Protein AF-A0A938CPC5-F1 (afdb_monomer_lite)

Structure (mmCIF, N/CA/C/O backbone):
data_AF-A0A938CPC5-F1
#
_entry.id   AF-A0A938CPC5-F1
#
loop_
_atom_site.group_PDB
_atom_site.id
_atom_site.type_symbol
_atom_site.label_atom_id
_atom_site.label_alt_id
_atom_site.label_comp_id
_atom_site.label_asym_id
_atom_site.label_entity_id
_atom_site.label_seq_id
_atom_site.pdbx_PDB_ins_code
_atom_site.Cartn_x
_atom_site.Cartn_y
_atom_site.Cartn_z
_atom_site.occupancy
_atom_site.B_iso_or_equiv
_atom_site.auth_seq_id
_atom_site.auth_comp_id
_atom_site.auth_asym_id
_atom_site.auth_atom_id
_atom_site.pdbx_PDB_model_num
ATOM 1 N N . MET A 1 1 ? 22.113 -15.191 -14.333 1.00 56.00 1 MET A N 1
ATOM 2 C CA . MET A 1 1 ? 20.637 -15.284 -14.282 1.00 56.00 1 MET A CA 1
ATOM 3 C C . MET A 1 1 ? 20.129 -14.249 -13.277 1.00 56.00 1 MET A C 1
ATOM 5 O O . MET A 1 1 ? 19.693 -14.600 -12.192 1.00 56.00 1 MET A O 1
ATOM 9 N N . GLY A 1 2 ? 20.335 -12.961 -13.579 1.00 60.38 2 GLY A N 1
ATOM 10 C CA . GLY A 1 2 ? 20.021 -11.845 -12.683 1.00 60.38 2 GLY A CA 1
ATOM 11 C C . GLY A 1 2 ? 18.550 -11.497 -12.808 1.00 60.38 2 GLY A C 1
ATOM 12 O O . GLY A 1 2 ? 18.168 -10.744 -13.699 1.00 60.38 2 GLY A O 1
ATOM 13 N N . SER A 1 3 ? 17.742 -12.124 -11.964 1.00 57.47 3 SER A N 1
ATOM 14 C CA . SER A 1 3 ? 16.308 -11.906 -11.837 1.00 57.47 3 SER A CA 1
ATOM 15 C C . SER A 1 3 ? 16.027 -10.407 -11.739 1.00 57.47 3 SER A C 1
ATOM 17 O O . SER A 1 3 ? 16.437 -9.768 -10.776 1.00 57.47 3 SER A O 1
ATOM 19 N N . PHE A 1 4 ? 15.401 -9.869 -12.786 1.00 64.50 4 PHE A N 1
ATOM 20 C CA . PHE A 1 4 ? 14.692 -8.591 -12.864 1.00 64.50 4 PHE A CA 1
ATOM 21 C C . PHE A 1 4 ? 15.107 -7.554 -11.811 1.00 64.50 4 PHE A C 1
ATOM 23 O O . PHE A 1 4 ? 14.509 -7.447 -10.741 1.00 64.50 4 PHE A O 1
ATOM 30 N N . SER A 1 5 ? 16.153 -6.799 -12.164 1.00 83.44 5 SER A N 1
ATOM 31 C CA . SER A 1 5 ? 16.689 -5.649 -11.430 1.00 83.44 5 SER A CA 1
ATOM 32 C C . SER A 1 5 ? 15.579 -4.786 -10.817 1.00 83.44 5 SER A C 1
ATOM 34 O O . SER A 1 5 ? 14.518 -4.635 -11.416 1.00 83.44 5 SER A O 1
ATOM 36 N N . ILE A 1 6 ? 15.826 -4.166 -9.660 1.00 85.12 6 ILE A N 1
ATOM 37 C CA . ILE A 1 6 ? 14.887 -3.261 -8.954 1.00 85.12 6 ILE A CA 1
ATOM 38 C C . ILE A 1 6 ? 14.266 -2.209 -9.896 1.00 85.12 6 ILE A C 1
ATOM 40 O O . ILE A 1 6 ? 13.110 -1.820 -9.747 1.00 85.12 6 ILE A O 1
ATOM 44 N N . TRP A 1 7 ? 15.006 -1.826 -10.936 1.00 89.44 7 TRP A N 1
ATOM 45 C CA . TRP A 1 7 ? 14.551 -0.955 -12.018 1.00 89.44 7 TRP A CA 1
ATOM 46 C C . TRP A 1 7 ? 13.357 -1.491 -12.830 1.00 89.44 7 TRP A C 1
ATOM 48 O O . TRP A 1 7 ? 12.501 -0.720 -13.257 1.00 89.44 7 TRP A O 1
ATOM 58 N N . HIS A 1 8 ? 13.266 -2.807 -13.027 1.00 87.50 8 HIS A N 1
ATOM 59 C CA . HIS A 1 8 ? 12.138 -3.455 -13.692 1.00 87.50 8 HIS A CA 1
ATOM 60 C C . HIS A 1 8 ? 10.863 -3.336 -12.854 1.00 87.50 8 HIS A C 1
ATOM 62 O O . HIS A 1 8 ? 9.821 -2.947 -13.371 1.00 87.50 8 HIS A O 1
ATOM 68 N N . TRP A 1 9 ? 10.957 -3.590 -11.546 1.00 90.50 9 TRP A N 1
ATOM 69 C CA . TRP A 1 9 ? 9.819 -3.465 -10.633 1.00 90.50 9 TRP A CA 1
ATOM 70 C C . TRP A 1 9 ? 9.284 -2.032 -10.558 1.00 90.50 9 TRP A C 1
ATOM 72 O O . TRP A 1 9 ? 8.069 -1.845 -10.539 1.00 90.50 9 TRP A O 1
ATOM 82 N N . ALA A 1 10 ? 10.157 -1.020 -10.604 1.00 90.75 10 ALA A N 1
ATOM 83 C CA . ALA A 1 10 ? 9.731 0.378 -10.687 1.00 90.75 10 ALA A CA 1
ATOM 84 C C . ALA A 1 10 ? 8.902 0.655 -11.957 1.00 90.75 10 ALA A C 1
ATOM 86 O O . ALA A 1 10 ? 7.818 1.230 -11.868 1.00 90.75 10 ALA A O 1
ATOM 87 N N . LEU A 1 11 ? 9.362 0.189 -13.126 1.00 92.56 11 LEU A N 1
ATOM 88 C CA . LEU A 1 11 ? 8.630 0.317 -14.394 1.00 92.56 11 LEU A CA 1
ATOM 89 C C . LEU A 1 11 ? 7.284 -0.420 -14.372 1.00 92.56 11 LEU A C 1
ATOM 91 O O . LEU A 1 11 ? 6.279 0.127 -14.823 1.00 92.56 11 LEU A O 1
ATOM 95 N N . VAL A 1 12 ? 7.244 -1.630 -13.811 1.00 92.44 12 VAL A N 1
ATOM 96 C CA . VAL A 1 12 ? 6.005 -2.413 -13.685 1.00 92.44 12 VAL A CA 1
ATOM 97 C C . VAL A 1 12 ? 4.993 -1.690 -12.797 1.00 92.44 12 VAL A C 1
ATOM 99 O O . VAL A 1 12 ? 3.835 -1.557 -13.188 1.00 92.44 12 VAL A O 1
ATOM 102 N N . ILE A 1 13 ? 5.416 -1.157 -11.645 1.00 91.94 13 ILE A N 1
ATOM 103 C CA . ILE A 1 13 ? 4.523 -0.400 -10.757 1.00 91.94 13 ILE A CA 1
ATOM 104 C C . ILE A 1 13 ? 3.974 0.842 -11.459 1.00 91.94 13 ILE A C 1
ATOM 106 O O . ILE A 1 13 ? 2.778 1.108 -11.360 1.00 91.94 13 ILE A O 1
ATOM 110 N N . VAL A 1 14 ? 4.801 1.571 -12.213 1.00 93.06 14 VAL A N 1
ATOM 111 C CA . VAL A 1 14 ? 4.340 2.738 -12.980 1.00 93.06 14 VAL A CA 1
ATOM 112 C C . VAL A 1 14 ? 3.242 2.344 -13.970 1.00 93.06 14 VAL A C 1
ATOM 114 O O . VAL A 1 14 ? 2.195 2.989 -14.006 1.00 93.06 14 VAL A O 1
ATOM 117 N N . VAL A 1 15 ? 3.429 1.261 -14.728 1.00 94.19 15 VAL A N 1
ATOM 118 C CA . VAL A 1 15 ? 2.421 0.782 -15.689 1.00 94.19 15 VAL A CA 1
ATOM 119 C C . VAL A 1 15 ? 1.136 0.345 -14.984 1.00 94.19 15 VAL A C 1
ATOM 121 O O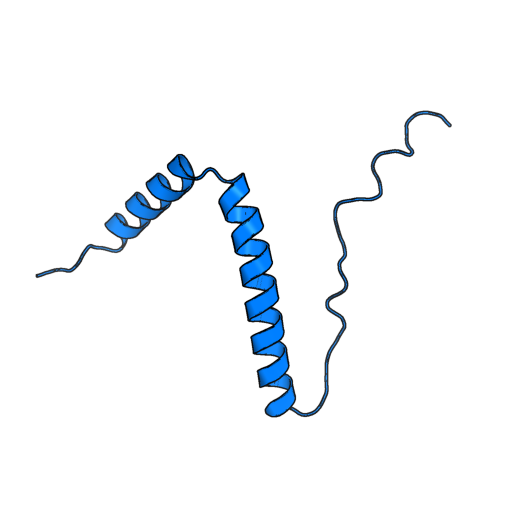 . VAL A 1 15 ? 0.046 0.709 -15.421 1.00 94.19 15 VAL A O 1
ATOM 124 N N . VAL A 1 16 ? 1.235 -0.375 -13.865 1.00 92.06 16 VAL A N 1
ATOM 125 C CA . VAL A 1 16 ? 0.067 -0.795 -13.073 1.00 92.06 16 VAL A CA 1
ATOM 126 C C . VAL A 1 16 ? -0.705 0.419 -12.549 1.00 92.06 16 VAL A C 1
ATOM 128 O O . VAL A 1 16 ? -1.928 0.469 -12.669 1.00 92.06 16 VAL A O 1
ATOM 131 N N . VAL A 1 17 ? -0.015 1.437 -12.031 1.00 90.25 17 VAL A N 1
ATOM 132 C CA . VAL A 1 17 ? -0.658 2.666 -11.542 1.00 90.25 17 VAL A CA 1
ATOM 133 C C . VAL A 1 17 ? -1.342 3.438 -12.672 1.00 90.25 17 VAL A C 1
ATOM 135 O O . VAL A 1 17 ? -2.415 3.999 -12.453 1.00 90.25 17 VAL A O 1
ATOM 138 N N . LEU A 1 18 ? -0.771 3.443 -13.879 1.00 91.75 18 LEU A N 1
ATOM 139 C 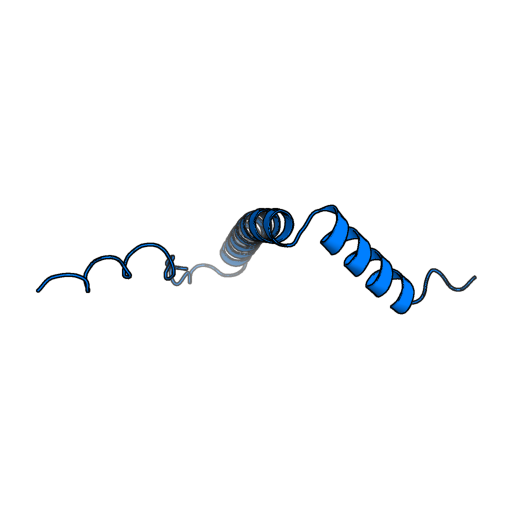CA . LEU A 1 18 ? -1.384 4.077 -15.049 1.00 91.75 18 LEU A CA 1
ATOM 140 C C . LEU A 1 18 ? -2.617 3.316 -15.562 1.00 91.75 18 LEU A C 1
ATOM 142 O O . LEU A 1 18 ? -3.601 3.955 -15.919 1.00 91.75 18 LEU A O 1
ATOM 146 N N . LEU A 1 19 ? -2.594 1.978 -15.565 1.00 91.88 19 LEU A N 1
ATOM 147 C CA . LEU A 1 19 ? -3.718 1.152 -16.030 1.00 91.88 19 LEU A CA 1
ATOM 148 C C . LEU A 1 19 ? -4.905 1.163 -15.064 1.00 91.88 19 LEU A C 1
ATOM 150 O O . LEU A 1 19 ? -6.052 1.264 -15.489 1.00 91.88 19 LEU A O 1
ATOM 154 N N . PHE A 1 20 ? -4.637 1.051 -13.763 1.00 87.88 20 PHE A N 1
ATOM 155 C CA . PHE A 1 20 ? -5.686 1.011 -12.742 1.00 87.88 20 PHE A CA 1
ATOM 156 C C . PHE A 1 20 ? -6.094 2.407 -12.252 1.00 87.88 20 PHE A C 1
ATOM 158 O O . PHE A 1 20 ? -7.189 2.582 -11.714 1.00 87.88 20 PHE A O 1
ATOM 165 N N . GLY A 1 21 ? -5.236 3.410 -12.459 1.00 85.19 21 GLY A N 1
ATOM 166 C CA . GLY A 1 21 ? -5.440 4.782 -12.017 1.00 85.19 21 GLY A CA 1
ATOM 167 C C . GLY A 1 21 ? -5.273 4.963 -10.502 1.00 85.19 21 GLY A C 1
ATOM 168 O O . GLY A 1 21 ? -5.630 4.115 -9.685 1.00 85.19 21 GLY A O 1
ATOM 169 N N . ARG A 1 22 ? -4.781 6.137 -10.094 1.00 80.75 22 ARG A N 1
ATOM 170 C CA . ARG A 1 22 ? -4.504 6.471 -8.680 1.00 80.75 22 ARG A CA 1
ATOM 171 C C . ARG A 1 22 ? -5.704 6.340 -7.728 1.00 80.75 22 ARG A C 1
ATOM 173 O O . ARG A 1 22 ? -5.502 6.071 -6.550 1.00 80.75 22 ARG A O 1
ATOM 180 N N . GLY A 1 23 ? -6.934 6.514 -8.221 1.00 82.31 23 GLY A N 1
ATOM 181 C CA . GLY A 1 23 ? -8.145 6.460 -7.391 1.00 82.31 23 GLY A CA 1
ATOM 182 C C . GLY A 1 23 ? -8.416 5.062 -6.834 1.00 82.31 23 GLY A C 1
ATOM 183 O O . GLY A 1 23 ? -8.522 4.886 -5.627 1.00 82.31 23 GLY A O 1
ATOM 184 N N . LYS A 1 24 ? -8.421 4.044 -7.703 1.00 84.50 24 LYS A N 1
ATOM 185 C CA . LYS A 1 24 ? -8.710 2.654 -7.312 1.00 84.50 24 LYS A CA 1
ATOM 186 C C . LYS A 1 24 ? -7.644 2.083 -6.379 1.00 84.50 24 LYS A C 1
ATOM 188 O O . LYS A 1 24 ? -7.971 1.388 -5.425 1.00 84.50 24 LYS A O 1
ATOM 193 N N . ILE A 1 25 ? -6.377 2.400 -6.637 1.00 87.50 25 ILE A N 1
ATOM 194 C CA . ILE A 1 25 ? -5.251 1.953 -5.808 1.00 87.50 25 ILE A CA 1
ATOM 195 C C . ILE A 1 25 ? -5.275 2.616 -4.428 1.00 87.50 25 ILE A C 1
ATOM 197 O O . ILE A 1 25 ? -4.993 1.943 -3.443 1.00 87.50 25 ILE A O 1
ATOM 201 N N . SER A 1 26 ? -5.640 3.899 -4.329 1.00 85.69 26 SER A N 1
ATOM 202 C CA . SER A 1 26 ? -5.696 4.598 -3.039 1.00 85.69 26 SER A CA 1
ATOM 203 C C . SER A 1 26 ? -6.821 4.081 -2.137 1.00 85.69 26 SER A C 1
ATOM 205 O O . SER A 1 26 ? -6.579 3.884 -0.947 1.00 85.69 26 SER A O 1
ATOM 207 N N . ASP A 1 27 ? -8.014 3.824 -2.684 1.00 87.19 27 ASP A N 1
ATOM 208 C CA . ASP A 1 27 ? -9.132 3.249 -1.918 1.00 87.19 27 ASP A CA 1
ATOM 209 C C . ASP A 1 27 ? -8.796 1.833 -1.422 1.00 87.19 27 ASP A C 1
ATOM 211 O O . ASP A 1 27 ? -8.888 1.546 -0.228 1.00 87.19 27 ASP A O 1
ATOM 215 N N . LEU A 1 28 ? -8.293 0.971 -2.316 1.00 88.88 28 LEU A N 1
ATOM 216 C CA . LEU A 1 28 ? -7.893 -0.396 -1.965 1.00 88.88 28 LEU A CA 1
ATOM 217 C C . LEU A 1 28 ? -6.745 -0.417 -0.951 1.00 88.88 28 LEU A C 1
ATOM 219 O O . LEU A 1 28 ? -6.772 -1.192 0.004 1.00 88.88 28 LEU A O 1
ATOM 223 N N . MET A 1 29 ? -5.740 0.444 -1.121 1.00 88.19 29 MET A N 1
ATOM 224 C CA . MET A 1 29 ? -4.618 0.517 -0.189 1.00 88.19 29 MET A CA 1
ATOM 225 C C . MET A 1 29 ? -5.046 1.067 1.177 1.00 88.19 29 MET A C 1
ATOM 227 O O . MET A 1 29 ? -4.491 0.646 2.188 1.00 88.19 29 MET A O 1
ATOM 231 N N . GLY A 1 30 ? -6.056 1.941 1.235 1.00 90.38 30 GLY A N 1
ATOM 232 C CA . GLY A 1 30 ? -6.653 2.413 2.484 1.00 90.38 30 GLY A CA 1
ATOM 233 C C . GLY A 1 30 ? -7.332 1.297 3.283 1.00 90.38 30 GLY A C 1
ATOM 234 O O . GLY A 1 30 ? -7.113 1.186 4.492 1.00 90.38 30 GLY A O 1
ATOM 235 N N . ASP A 1 31 ? -8.107 0.438 2.621 1.00 91.31 31 ASP A N 1
ATOM 236 C CA . ASP A 1 31 ? -8.786 -0.687 3.277 1.00 91.31 31 ASP A CA 1
ATOM 237 C C . ASP A 1 31 ? -7.813 -1.802 3.676 1.00 91.31 31 ASP A C 1
ATOM 239 O O . ASP A 1 31 ? -7.890 -2.329 4.790 1.00 91.31 31 ASP A O 1
ATOM 243 N N . VAL A 1 32 ? -6.813 -2.082 2.836 1.00 92.25 32 VAL A N 1
ATOM 244 C CA . VAL A 1 32 ? -5.714 -2.998 3.174 1.00 92.25 32 VAL A CA 1
ATOM 245 C C . VAL A 1 32 ? -4.898 -2.457 4.354 1.00 92.25 32 VAL A C 1
ATOM 247 O O . VAL A 1 32 ? -4.598 -3.203 5.286 1.00 92.25 32 VAL A O 1
ATOM 250 N N . ALA A 1 33 ? -4.590 -1.157 4.384 1.00 89.81 33 ALA A N 1
ATOM 251 C CA . ALA A 1 33 ? -3.861 -0.539 5.490 1.00 89.81 33 ALA A CA 1
ATOM 252 C C . ALA A 1 33 ? -4.640 -0.606 6.811 1.00 89.81 33 ALA A C 1
ATOM 254 O O . ALA A 1 33 ? -4.043 -0.901 7.847 1.00 89.81 33 ALA A O 1
ATOM 255 N N . LYS A 1 34 ? -5.963 -0.382 6.800 1.00 90.00 34 LYS A N 1
ATOM 256 C CA . LYS A 1 34 ? -6.814 -0.564 7.990 1.00 90.00 34 LYS A CA 1
ATOM 257 C C . LYS A 1 34 ? -6.809 -2.018 8.465 1.00 90.00 34 LYS A C 1
ATOM 259 O O . LYS A 1 34 ? -6.622 -2.248 9.656 1.00 90.00 34 LYS A O 1
ATOM 264 N N . GLY A 1 35 ? -6.945 -2.984 7.552 1.00 91.56 35 GLY A N 1
ATOM 265 C CA . GLY A 1 35 ? -6.909 -4.414 7.875 1.00 91.56 35 GLY A CA 1
ATOM 266 C C . GLY A 1 35 ? -5.584 -4.842 8.510 1.00 91.56 35 GLY A C 1
ATOM 267 O O . GLY A 1 35 ? -5.576 -5.437 9.587 1.00 91.56 35 GLY A O 1
ATOM 268 N N . ILE A 1 36 ? -4.455 -4.454 7.906 1.00 91.06 36 ILE A N 1
ATOM 269 C CA . ILE A 1 36 ? -3.114 -4.753 8.432 1.00 91.06 36 ILE A CA 1
ATOM 270 C C . ILE A 1 36 ? -2.870 -4.029 9.765 1.00 91.06 36 ILE A C 1
ATOM 272 O O . ILE A 1 36 ? -2.261 -4.598 10.669 1.00 91.06 36 ILE A O 1
ATOM 276 N N . LYS A 1 3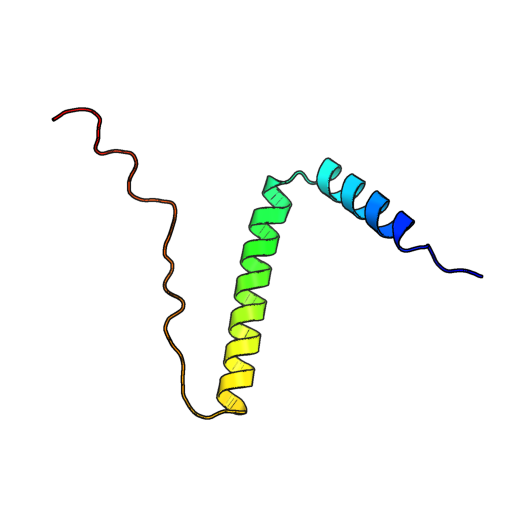7 ? -3.357 -2.791 9.933 1.00 86.88 37 LY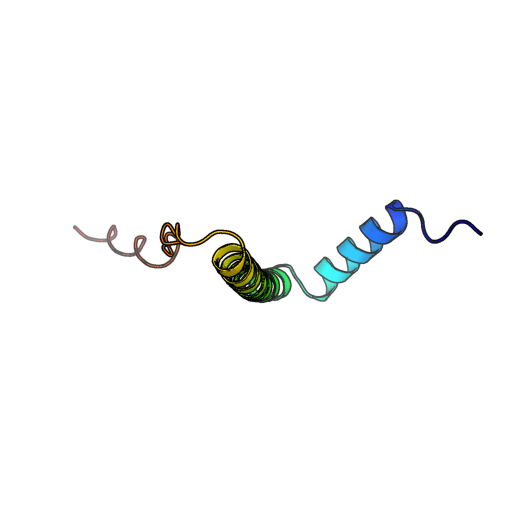S A N 1
ATOM 277 C CA . LYS A 1 37 ? -3.219 -2.034 11.188 1.00 86.88 37 LYS A CA 1
ATOM 278 C C . LYS A 1 37 ? -3.992 -2.685 12.332 1.00 86.88 37 LYS A C 1
ATOM 280 O O . LYS A 1 37 ? -3.441 -2.794 13.423 1.00 86.88 37 LYS A O 1
ATOM 285 N N . SER A 1 38 ? -5.218 -3.144 12.087 1.00 87.19 38 SER A N 1
ATOM 286 C CA . SER A 1 38 ? -6.011 -3.892 13.069 1.00 87.19 38 SER A CA 1
ATOM 287 C C . SER A 1 38 ? -5.393 -5.253 13.383 1.00 87.19 38 SER A C 1
ATOM 289 O O . SER A 1 38 ? -5.341 -5.632 14.546 1.00 87.19 38 SER A O 1
ATOM 291 N N . PHE A 1 39 ? -4.844 -5.944 12.380 1.00 88.12 39 PHE A N 1
ATOM 292 C CA . PHE A 1 39 ? -4.129 -7.206 12.578 1.00 88.12 39 PHE A CA 1
ATOM 293 C C . PHE A 1 39 ? -2.872 -7.022 13.438 1.00 88.12 39 PHE A C 1
ATOM 295 O O . PHE A 1 39 ? -2.674 -7.734 14.418 1.00 88.12 39 PHE A O 1
ATOM 302 N N . LYS A 1 40 ? -2.060 -6.002 13.137 1.00 85.12 40 LYS A N 1
ATOM 303 C CA . LYS A 1 40 ? -0.864 -5.679 13.922 1.00 85.12 40 LYS A CA 1
ATOM 304 C C . LYS A 1 40 ? -1.210 -5.239 15.343 1.00 85.12 40 LYS A C 1
ATOM 306 O O . LYS A 1 40 ? -0.496 -5.584 16.272 1.00 85.12 40 LYS A O 1
ATOM 311 N N . LYS A 1 41 ? -2.293 -4.479 15.513 1.00 84.81 41 LYS A N 1
ATOM 312 C CA . LYS A 1 41 ? -2.786 -4.030 16.821 1.00 84.81 41 LYS A CA 1
ATOM 313 C C . LYS A 1 41 ? -3.314 -5.198 17.651 1.00 84.81 41 LYS A C 1
ATOM 315 O O . LYS A 1 41 ? -2.997 -5.249 18.825 1.00 84.81 41 LYS A O 1
ATOM 320 N N . GLY A 1 42 ? -4.022 -6.148 17.038 1.00 82.75 42 GLY A N 1
ATOM 321 C CA . GLY A 1 42 ? -4.464 -7.381 17.693 1.00 82.75 42 GLY A CA 1
ATOM 322 C C . GLY A 1 42 ? -3.307 -8.293 18.108 1.00 82.75 42 GLY A C 1
ATOM 323 O O . GLY A 1 42 ? -3.320 -8.802 19.217 1.00 82.75 42 GLY A O 1
ATOM 324 N N . MET A 1 43 ? -2.271 -8.440 17.273 1.00 83.44 43 MET A N 1
ATOM 325 C CA . MET A 1 43 ? -1.065 -9.190 17.662 1.00 83.44 43 MET A CA 1
ATOM 326 C C . MET A 1 43 ? -0.245 -8.483 18.746 1.00 83.44 43 MET A C 1
ATOM 328 O O . MET A 1 43 ? 0.259 -9.130 19.653 1.00 83.44 43 MET A O 1
ATOM 332 N N . ALA A 1 44 ? -0.117 -7.156 18.674 1.00 80.12 44 ALA A N 1
ATOM 333 C CA . ALA A 1 44 ? 0.599 -6.389 19.690 1.00 80.12 44 ALA A CA 1
ATOM 334 C C . ALA A 1 44 ? -0.131 -6.374 21.045 1.00 80.12 44 ALA A C 1
ATOM 336 O O . ALA A 1 44 ? 0.525 -6.294 22.077 1.00 80.12 44 ALA A O 1
ATOM 337 N N . ASP A 1 45 ? -1.464 -6.458 21.051 1.00 69.81 45 ASP A N 1
ATOM 338 C CA . ASP A 1 45 ? -2.272 -6.580 22.273 1.00 69.81 45 ASP A CA 1
ATOM 339 C C . ASP A 1 45 ? -2.042 -7.922 22.987 1.00 69.81 45 ASP A C 1
ATOM 341 O O . ASP A 1 45 ? -2.024 -7.968 24.214 1.00 69.81 45 ASP A O 1
ATOM 345 N N . ASP A 1 46 ? -1.804 -8.989 22.214 1.00 65.19 46 ASP A N 1
ATOM 346 C CA . ASP A 1 46 ? -1.512 -10.338 22.718 1.00 65.19 46 ASP A CA 1
ATOM 347 C C . ASP A 1 46 ? -0.081 -10.446 23.287 1.00 65.19 46 ASP A C 1
ATOM 349 O O . ASP A 1 46 ? 0.144 -11.110 24.297 1.00 65.19 46 ASP A O 1
ATOM 353 N N . GLU A 1 47 ? 0.890 -9.737 22.693 1.00 62.81 47 GLU A N 1
ATOM 354 C CA . GLU A 1 47 ? 2.290 -9.738 23.157 1.00 62.81 47 GLU A CA 1
ATOM 355 C C . GLU A 1 47 ? 2.598 -8.689 24.238 1.00 62.81 47 GLU A C 1
ATOM 357 O O . GLU A 1 47 ? 3.514 -8.868 25.043 1.00 62.81 47 GLU A O 1
ATOM 362 N N . THR A 1 48 ? 1.857 -7.581 24.277 1.00 59.41 48 THR A N 1
ATOM 363 C CA . THR A 1 48 ? 2.062 -6.490 25.238 1.00 59.41 48 THR A CA 1
ATOM 364 C C . THR A 1 48 ? 0.719 -6.082 25.821 1.00 59.41 48 THR A C 1
ATOM 366 O O . THR A 1 48 ? 0.001 -5.266 25.249 1.00 59.41 48 THR A O 1
ATOM 369 N N . GLY A 1 49 ? 0.358 -6.679 26.959 1.00 57.25 49 GLY A N 1
ATOM 370 C CA . GLY A 1 49 ? -0.894 -6.385 27.648 1.00 57.25 49 GLY A CA 1
ATOM 371 C C . GLY A 1 49 ? -1.084 -4.881 27.870 1.00 57.25 49 GLY A C 1
ATOM 372 O O . GLY A 1 49 ? -0.444 -4.293 28.735 1.00 57.25 49 GLY A O 1
ATOM 373 N N . GLY A 1 50 ? -1.996 -4.300 27.088 1.00 63.06 50 GLY A N 1
ATOM 374 C CA . GLY A 1 50 ? -2.640 -3.014 27.323 1.00 63.06 50 GLY A CA 1
ATOM 375 C C . GLY A 1 50 ? -1.789 -1.761 27.127 1.00 63.06 50 GLY A C 1
ATOM 376 O O . GLY A 1 50 ? -1.296 -1.200 28.092 1.00 63.06 50 GLY A O 1
ATOM 377 N N . GLU A 1 51 ? -1.797 -1.197 25.915 1.00 55.88 51 GLU A N 1
ATOM 378 C CA . GLU A 1 51 ? -1.950 0.259 25.760 1.00 55.88 51 GLU A CA 1
ATOM 379 C C . GLU A 1 51 ? -2.376 0.621 24.330 1.00 55.88 51 GLU A C 1
ATOM 381 O O . GLU A 1 51 ? -1.622 0.536 23.360 1.00 55.88 51 GLU A O 1
ATOM 386 N N . GLN A 1 52 ? -3.638 1.026 24.167 1.00 54.81 52 GLN A N 1
ATOM 387 C CA . GLN A 1 52 ? -4.203 1.374 22.867 1.00 54.81 52 GLN A CA 1
ATOM 388 C C . GLN A 1 52 ? -4.797 2.783 22.888 1.00 54.81 52 GLN A C 1
ATOM 390 O O . GLN A 1 52 ? -5.979 2.978 23.150 1.00 54.81 52 GLN A O 1
ATOM 395 N N . LYS A 1 53 ? -3.979 3.773 22.507 1.00 56.56 53 LYS A N 1
ATOM 396 C CA . LYS A 1 53 ? -4.456 5.105 22.112 1.00 56.56 53 LYS A CA 1
ATOM 397 C C . LYS A 1 53 ? -5.395 4.966 20.894 1.00 56.56 53 LYS A C 1
ATOM 399 O O . LYS A 1 53 ? -4.989 4.322 19.912 1.00 56.56 53 LYS A O 1
ATOM 404 N N . PRO A 1 54 ? -6.621 5.526 20.930 1.00 54.59 54 PRO A N 1
ATOM 405 C CA . PRO A 1 54 ? -7.557 5.482 19.813 1.00 54.59 54 PRO A CA 1
ATOM 406 C C . PRO A 1 54 ? -6.925 6.090 18.565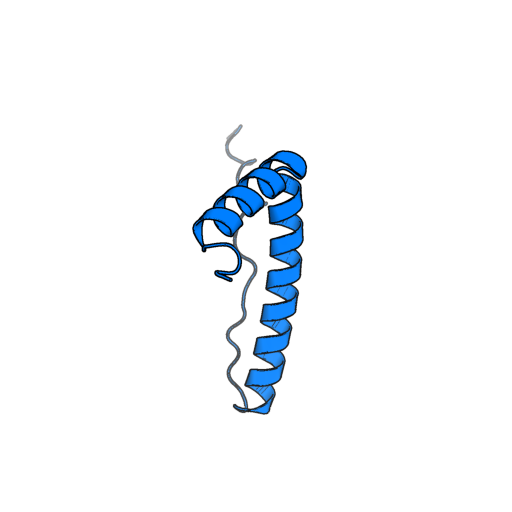 1.00 54.59 54 PRO A C 1
ATOM 408 O O . PRO A 1 54 ? -6.460 7.229 18.561 1.00 54.59 54 PRO A O 1
ATOM 411 N N . ILE A 1 55 ? -6.890 5.310 17.490 1.00 57.41 55 ILE A N 1
ATOM 412 C CA . ILE A 1 55 ? -6.634 5.822 16.144 1.00 57.41 55 ILE A CA 1
ATOM 413 C C . ILE A 1 55 ? -7.930 6.457 15.663 1.00 57.41 55 ILE A C 1
ATOM 415 O O . ILE A 1 55 ? -8.684 5.876 14.889 1.00 57.41 55 ILE A O 1
ATOM 419 N N . GLU A 1 56 ? -8.201 7.629 16.226 1.00 51.84 56 GLU A N 1
ATOM 420 C CA . GLU A 1 56 ? -9.363 8.427 15.906 1.00 51.84 56 GLU A CA 1
ATOM 421 C C . GLU A 1 56 ? -9.242 8.956 14.482 1.00 51.84 56 GLU A C 1
ATOM 423 O O . GLU A 1 56 ? -8.207 9.429 14.006 1.00 51.84 56 GLU A O 1
ATOM 428 N N . GLN A 1 57 ? -10.350 8.779 13.796 1.00 50.09 57 GLN A N 1
ATOM 429 C CA . GLN A 1 57 ? -10.598 9.040 12.403 1.00 50.09 57 GLN A CA 1
ATOM 430 C C . GLN A 1 57 ? -10.721 10.556 12.217 1.00 50.09 57 GLN A C 1
ATOM 432 O O . GLN A 1 57 ? -11.818 11.088 12.103 1.00 50.09 57 GLN A O 1
ATOM 437 N N . GLN A 1 58 ? -9.598 11.273 12.222 1.00 54.53 58 GLN A N 1
ATOM 438 C CA . GLN A 1 58 ? -9.574 12.694 11.890 1.00 54.53 58 GLN A CA 1
ATOM 439 C C . GLN A 1 58 ? -8.897 12.895 10.536 1.00 54.53 58 GLN A C 1
ATOM 441 O O . GLN A 1 58 ? -7.675 12.811 10.419 1.00 54.53 58 GLN A O 1
ATOM 446 N N . THR A 1 59 ? -9.712 13.174 9.517 1.00 46.81 59 THR A N 1
ATOM 447 C CA . THR A 1 59 ? -9.589 14.319 8.588 1.00 46.81 59 THR A CA 1
ATOM 448 C C . THR A 1 59 ? -10.219 13.970 7.237 1.00 46.81 59 THR A C 1
ATOM 450 O O . THR A 1 59 ? -9.967 12.906 6.683 1.00 46.81 59 THR A O 1
ATOM 453 N N . ALA A 1 60 ? -10.991 14.930 6.718 1.00 50.22 60 ALA A N 1
ATOM 454 C CA . ALA A 1 60 ? -11.562 15.024 5.371 1.00 50.22 60 ALA A CA 1
ATOM 455 C C . ALA A 1 60 ? -12.941 14.381 5.134 1.00 50.22 60 ALA A C 1
ATOM 457 O O . ALA A 1 60 ? -13.059 13.470 4.326 1.00 50.22 60 ALA A O 1
ATOM 458 N N . ALA A 1 61 ? -13.993 14.914 5.777 1.00 52.88 61 ALA A N 1
ATOM 459 C CA . ALA A 1 61 ? -15.329 15.050 5.155 1.00 52.88 61 ALA A CA 1
ATOM 460 C C . ALA A 1 61 ? -16.346 15.868 5.994 1.00 52.88 61 ALA A C 1
ATOM 462 O O . ALA A 1 61 ? -17.526 15.535 5.989 1.00 52.88 61 ALA A O 1
ATOM 463 N N . LYS A 1 62 ? -15.963 16.917 6.748 1.00 50.50 62 LYS A N 1
ATOM 464 C CA . LYS A 1 62 ? -16.973 17.846 7.317 1.00 50.50 62 LYS A CA 1
ATOM 465 C C . LYS A 1 62 ? -16.419 19.194 7.798 1.00 50.50 62 LYS A C 1
ATOM 467 O O . LYS A 1 62 ? -16.509 19.486 8.980 1.00 50.50 62 LYS A O 1
ATOM 472 N N . SER A 1 63 ? -15.842 20.018 6.918 1.00 50.72 63 SER A N 1
ATOM 473 C CA . SER A 1 63 ? -15.688 21.461 7.205 1.00 50.72 63 SER A CA 1
ATOM 474 C C . SER A 1 63 ? -15.312 22.298 5.968 1.00 50.72 63 SER A C 1
ATOM 476 O O . SER A 1 63 ? -14.374 23.081 6.030 1.00 50.72 63 SER A O 1
ATOM 478 N N . GLU A 1 64 ? -16.014 22.166 4.838 1.00 53.84 64 GLU A N 1
ATOM 479 C CA . GLU A 1 64 ? -15.869 23.123 3.711 1.00 53.84 64 GLU A CA 1
ATOM 480 C C . GLU A 1 64 ? -17.215 23.574 3.105 1.00 53.84 64 GLU A C 1
ATOM 482 O O . GLU A 1 64 ? -17.275 24.036 1.973 1.00 53.84 64 GLU A O 1
ATOM 487 N N . ALA A 1 65 ? -18.315 23.507 3.868 1.00 51.34 65 ALA A N 1
ATOM 488 C CA . ALA A 1 65 ? -19.636 23.974 3.418 1.00 51.34 65 ALA A CA 1
ATOM 489 C C . ALA A 1 65 ? -20.328 24.961 4.386 1.00 51.34 65 ALA A C 1
ATOM 491 O O . ALA A 1 65 ? -21.549 25.054 4.383 1.00 51.34 65 ALA A O 1
ATOM 492 N N . GLU A 1 66 ? -19.575 25.714 5.200 1.00 54.28 66 GLU A N 1
ATOM 493 C CA . GLU A 1 66 ? -20.134 26.772 6.074 1.00 54.28 66 GLU A CA 1
ATOM 494 C C . GLU A 1 66 ? -19.292 28.065 6.059 1.00 54.28 66 GLU A C 1
ATOM 496 O O . GLU A 1 66 ? -19.117 28.756 7.055 1.00 54.28 66 GLU A O 1
ATOM 501 N N . LYS A 1 67 ? -18.741 28.419 4.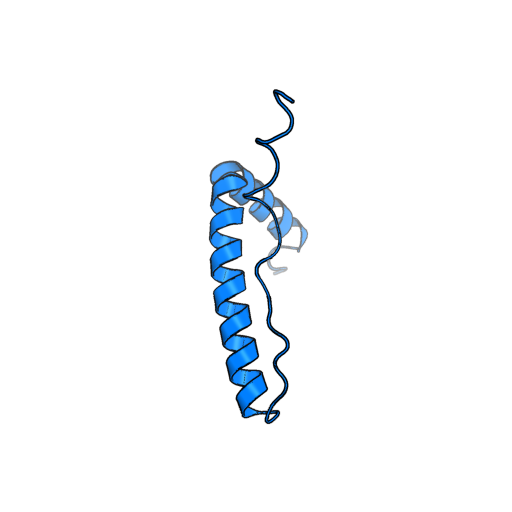893 1.00 50.31 67 LYS A N 1
ATOM 502 C CA . LYS A 1 67 ? -18.250 29.784 4.626 1.00 50.31 67 LYS A CA 1
ATOM 503 C C . LYS A 1 67 ? -18.718 30.298 3.266 1.00 50.31 67 LYS A C 1
ATOM 505 O O . LYS A 1 67 ? -17.988 30.923 2.511 1.00 50.31 67 LYS A O 1
ATOM 510 N N . ALA A 1 68 ? -19.978 30.026 2.963 1.00 53.88 68 ALA A N 1
ATOM 511 C CA . ALA A 1 68 ? -20.746 30.781 1.994 1.00 53.88 68 ALA A CA 1
ATOM 512 C C . ALA A 1 68 ? -22.041 31.171 2.708 1.00 53.88 68 ALA A C 1
ATOM 514 O O . ALA A 1 68 ? -22.910 30.325 2.892 1.00 53.88 68 ALA A O 1
ATOM 515 N N . LYS A 1 69 ? -22.140 32.450 3.102 1.00 50.09 69 LYS A N 1
ATOM 516 C CA . LYS A 1 69 ? -23.317 33.111 3.697 1.00 50.09 69 LYS A CA 1
ATOM 517 C C . LYS A 1 69 ? -23.426 33.078 5.234 1.00 50.09 69 LYS A C 1
ATOM 519 O O . LYS A 1 69 ? -24.319 32.450 5.792 1.00 50.09 69 LYS A O 1
ATOM 524 N N . SER A 1 70 ? -22.573 33.852 5.903 1.00 44.34 70 SER A N 1
ATOM 525 C CA . SER A 1 70 ? -22.945 34.781 6.990 1.00 44.34 70 SER A CA 1
ATOM 526 C C . SER A 1 70 ? -21.855 35.833 7.138 1.00 44.34 70 SER A C 1
ATOM 528 O O . SER A 1 70 ? -20.669 35.447 7.024 1.00 44.34 70 SER A O 1
#

Foldseek 3Di:
DPPQPPVNVVVVVVVVCVVCDPVNCVVVVVVVVVVVVVVVVVVCCVVPPDDDDDPDDDDDDDDDPPPPDD

Radius of gyration: 19.94 Å; chains: 1; bounding box: 44×50×44 Å

Sequence (70 aa):
MGSFSIWHWALVIVVVVLLFGRGKISDLMGDVAKGIKSFKKGMADDETGGEQKPIEQQTAAKSEAEKAKS

Secondary structure (DSSP, 8-state):
-----HHHHHHHHHHHHHHHHHHHHHHHHHHHHHHHHHHHHHHHHHHS-S--------SSSSSSSSSS--

pLDDT: mean 74.15, std 16.91, range [44.34, 94.19]